Protein AF-A0A7L2NXP6-F1 (afdb_monomer_lite)

Secondary structure (DSSP, 8-state):
--EEES--TTSEEEEE-SS-EEEEES---EEEE-TTTEEEEEEGGGTEEEEEESS-TTSBPPEEEE-

Foldseek 3Di:
DAAWDCADLQQWTWGHDPVGIDIDHNEWAQDDFPPPQWDWDQDSVNSYIFIAGPVDRVHGTDGDDTD

Radius of gyration: 15.55 Å; chains: 1; bounding box: 32×21×44 Å

Structure (mmCIF, N/CA/C/O backbone):
data_AF-A0A7L2NXP6-F1
#
_entry.id   AF-A0A7L2NXP6-F1
#
loop_
_atom_site.group_PDB
_atom_site.id
_atom_site.type_symbol
_atom_site.label_atom_id
_atom_site.label_alt_id
_atom_site.label_comp_id
_atom_site.label_asym_id
_atom_site.label_entity_id
_atom_site.label_seq_id
_atom_site.pdbx_PDB_ins_code
_atom_site.Cartn_x
_atom_site.Cartn_y
_atom_site.Cartn_z
_atom_site.occupancy
_atom_site.B_iso_or_equiv
_atom_site.auth_seq_id
_atom_site.auth_comp_id
_atom_site.auth_asym_id
_atom_site.auth_atom_id
_atom_site.pdbx_PDB_model_num
ATOM 1 N N . PRO A 1 1 ? 14.956 7.332 -21.199 1.00 68.31 1 PRO A N 1
ATOM 2 C CA . PRO A 1 1 ? 16.170 6.561 -21.559 1.00 68.31 1 PRO A CA 1
ATOM 3 C C . PRO A 1 1 ? 15.915 5.092 -21.231 1.00 68.31 1 PRO A C 1
ATOM 5 O O . PRO A 1 1 ? 15.130 4.839 -20.319 1.00 68.31 1 PRO A O 1
ATOM 8 N N . PHE A 1 2 ? 16.539 4.156 -21.948 1.00 92.50 2 PHE A N 1
ATOM 9 C CA . PHE A 1 2 ? 16.565 2.763 -21.497 1.00 92.50 2 PHE A CA 1
ATOM 10 C C . PHE A 1 2 ? 17.273 2.669 -20.141 1.00 92.50 2 PHE A C 1
ATOM 12 O O . PHE A 1 2 ? 18.137 3.498 -19.835 1.00 92.50 2 PHE A O 1
ATOM 19 N N . GLY A 1 3 ? 16.892 1.68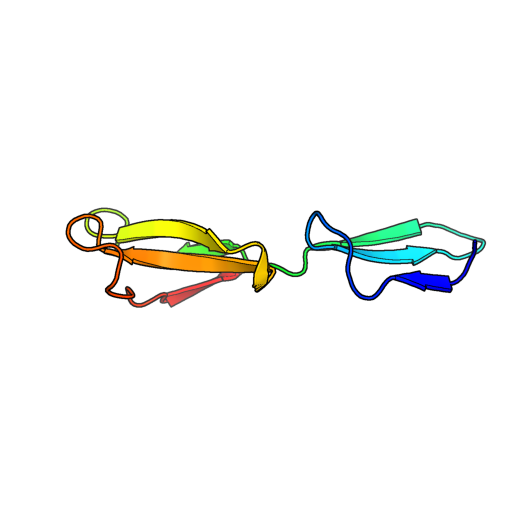6 -19.331 1.00 94.00 3 GLY A N 1
ATOM 20 C CA . GLY A 1 3 ? 17.435 1.486 -17.992 1.00 94.00 3 GLY A CA 1
ATOM 21 C C . GLY A 1 3 ? 16.359 1.281 -16.933 1.00 94.00 3 GLY A C 1
ATOM 22 O O . GLY A 1 3 ? 15.201 1.005 -17.243 1.00 94.00 3 GLY A O 1
ATOM 23 N N . HIS A 1 4 ? 16.770 1.401 -15.675 1.00 96.50 4 HIS A N 1
ATOM 24 C CA . HIS A 1 4 ? 15.945 1.084 -14.520 1.00 96.50 4 HIS A CA 1
ATOM 25 C C . HIS A 1 4 ? 15.721 2.316 -13.638 1.00 96.50 4 HIS A C 1
ATOM 27 O O . HIS A 1 4 ? 16.645 3.090 -13.379 1.00 96.50 4 HIS A O 1
ATOM 33 N N . ILE A 1 5 ? 14.485 2.481 -13.180 1.00 96.81 5 ILE A N 1
ATOM 34 C CA . ILE A 1 5 ? 14.073 3.450 -12.174 1.00 96.81 5 ILE A CA 1
ATOM 35 C C . ILE A 1 5 ? 13.644 2.640 -10.957 1.00 96.81 5 ILE A C 1
ATOM 37 O O . ILE A 1 5 ? 12.576 2.033 -10.959 1.00 96.81 5 ILE A O 1
ATOM 41 N N . GLU A 1 6 ? 14.471 2.668 -9.913 1.00 96.44 6 GLU A N 1
ATOM 42 C CA . GLU A 1 6 ? 14.216 1.938 -8.664 1.00 96.44 6 GLU A CA 1
ATOM 43 C C . GLU A 1 6 ? 12.893 2.360 -8.014 1.00 96.44 6 GLU A C 1
ATOM 45 O O . GLU A 1 6 ? 12.191 1.546 -7.415 1.00 96.44 6 GLU A O 1
ATOM 50 N N . ARG A 1 7 ? 12.548 3.652 -8.117 1.00 96.94 7 ARG A N 1
ATOM 51 C CA . ARG A 1 7 ? 11.363 4.215 -7.473 1.00 96.94 7 ARG A CA 1
ATOM 52 C C . ARG A 1 7 ? 10.894 5.513 -8.123 1.00 96.94 7 ARG A C 1
ATOM 54 O O . ARG A 1 7 ? 11.636 6.492 -8.158 1.00 96.94 7 ARG A O 1
ATOM 61 N N . THR A 1 8 ? 9.642 5.527 -8.563 1.00 96.19 8 THR A N 1
ATOM 62 C CA . THR A 1 8 ? 8.910 6.732 -8.972 1.00 96.19 8 THR A CA 1
ATOM 63 C C . THR A 1 8 ? 8.188 7.379 -7.785 1.00 96.19 8 THR A C 1
ATOM 65 O O . THR A 1 8 ? 7.995 6.747 -6.740 1.00 96.19 8 THR A O 1
ATOM 68 N N . ASP A 1 9 ? 7.745 8.627 -7.954 1.00 95.31 9 ASP A N 1
ATOM 69 C CA . ASP A 1 9 ? 6.928 9.336 -6.957 1.00 95.31 9 ASP A CA 1
ATOM 70 C C . ASP A 1 9 ? 5.585 8.627 -6.699 1.00 95.31 9 ASP A C 1
ATOM 72 O O . ASP A 1 9 ? 5.105 8.599 -5.568 1.00 95.31 9 ASP A O 1
ATOM 76 N N . ASP A 1 10 ? 5.049 7.946 -7.717 1.00 95.50 10 ASP A N 1
ATOM 77 C CA . ASP A 1 10 ? 3.815 7.151 -7.643 1.00 95.50 10 ASP A CA 1
ATOM 78 C C . ASP A 1 10 ? 4.028 5.725 -7.112 1.00 95.50 10 ASP A C 1
ATOM 80 O O . ASP A 1 10 ? 3.132 4.884 -7.194 1.00 95.50 10 ASP A O 1
ATOM 84 N N . CYS A 1 11 ? 5.203 5.434 -6.550 1.00 98.19 11 CYS A N 1
ATOM 85 C CA . CYS A 1 11 ? 5.512 4.149 -5.933 1.00 98.19 11 CYS A CA 1
ATOM 86 C C . CYS A 1 11 ? 5.577 2.955 -6.891 1.00 98.19 11 CYS A C 1
ATOM 88 O O . CYS A 1 11 ? 5.121 1.863 -6.544 1.00 98.19 11 CYS A O 1
ATOM 90 N N . TYR A 1 12 ? 6.206 3.133 -8.051 1.00 97.81 12 TYR A N 1
ATOM 91 C CA . TYR A 1 12 ? 6.537 2.044 -8.971 1.00 97.81 12 TYR A CA 1
ATOM 92 C C . TYR A 1 12 ? 8.050 1.881 -9.109 1.00 97.81 12 TYR A C 1
ATOM 94 O O . TYR A 1 12 ? 8.781 2.872 -9.082 1.00 97.81 12 TYR A O 1
ATOM 102 N N . SER A 1 13 ? 8.516 0.649 -9.294 1.00 97.56 13 SER A N 1
ATOM 103 C CA . SER A 1 13 ? 9.793 0.395 -9.958 1.00 97.56 13 SER A CA 1
ATOM 104 C C . SER A 1 13 ? 9.518 0.172 -11.436 1.00 97.56 13 SER A C 1
ATOM 106 O O . SER A 1 13 ? 8.552 -0.501 -11.792 1.00 97.56 13 SER A O 1
ATOM 108 N N . CYS A 1 14 ? 10.338 0.757 -12.300 1.00 98.00 14 CYS A N 1
ATOM 109 C CA . CYS A 1 14 ? 10.149 0.658 -13.739 1.00 98.00 14 CYS A CA 1
ATOM 110 C C . CYS A 1 14 ? 11.438 0.235 -14.431 1.00 98.00 14 CYS A C 1
ATOM 112 O O . CYS A 1 14 ? 12.511 0.767 -14.151 1.00 98.00 14 CYS A O 1
ATOM 114 N N . SER A 1 15 ? 11.320 -0.670 -15.391 1.00 96.88 15 SER A N 1
ATOM 115 C CA . SER A 1 15 ? 12.394 -1.076 -16.291 1.00 96.88 15 SER A CA 1
ATOM 116 C C . SER A 1 15 ? 11.991 -0.747 -17.720 1.00 96.88 15 SER A C 1
ATOM 118 O O . SER A 1 15 ? 10.912 -1.114 -18.173 1.00 96.88 15 SER A O 1
ATOM 120 N N . CYS A 1 16 ? 12.858 -0.040 -18.435 1.00 97.06 16 CYS A N 1
ATOM 121 C CA . CYS A 1 16 ? 12.653 0.356 -19.821 1.00 97.06 16 CYS A CA 1
ATOM 122 C C . CYS A 1 16 ? 13.718 -0.303 -20.699 1.00 97.06 16 CYS A C 1
ATOM 124 O O . CYS A 1 16 ? 14.917 -0.070 -20.517 1.00 97.06 16 CYS A O 1
ATOM 126 N N . SER A 1 17 ? 13.271 -1.116 -21.651 1.00 95.44 17 SER A N 1
ATOM 127 C CA . SER A 1 17 ? 14.101 -1.830 -22.622 1.00 95.44 17 SER A CA 1
ATOM 128 C C . SER A 1 17 ? 13.701 -1.459 -24.052 1.00 95.44 17 SER A C 1
ATOM 130 O O . SER A 1 17 ? 12.758 -0.698 -24.263 1.00 95.44 17 SER A O 1
ATOM 132 N N . GLU A 1 18 ? 14.404 -2.002 -25.047 1.00 96.69 18 GLU A N 1
ATOM 133 C CA . GLU A 1 18 ? 14.016 -1.838 -26.455 1.00 96.69 18 GLU A CA 1
ATOM 134 C C . GLU A 1 18 ? 12.671 -2.501 -26.786 1.00 96.69 18 GLU A C 1
ATOM 136 O O . GLU A 1 18 ? 11.969 -2.034 -27.679 1.00 96.69 18 GLU A O 1
ATOM 141 N N . ALA A 1 19 ? 12.309 -3.578 -26.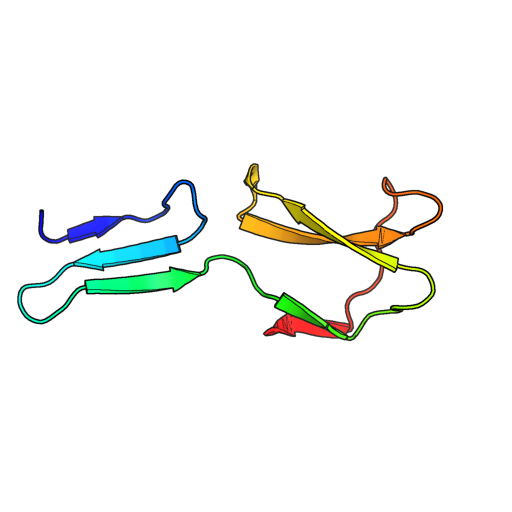081 1.00 96.00 19 ALA A N 1
ATOM 142 C CA . ALA A 1 19 ? 11.083 -4.327 -26.342 1.00 96.00 19 ALA A CA 1
ATOM 143 C C . ALA A 1 19 ? 9.859 -3.665 -25.699 1.00 96.00 19 ALA A C 1
ATOM 145 O O . ALA A 1 19 ? 8.821 -3.515 -26.341 1.00 96.00 19 ALA A O 1
ATOM 146 N N . GLU A 1 20 ? 9.986 -3.273 -24.431 1.00 95.81 20 GLU A N 1
ATOM 147 C CA . GLU A 1 20 ? 8.886 -2.713 -23.652 1.00 95.81 20 GLU A CA 1
ATOM 148 C C . GLU A 1 20 ? 9.356 -1.922 -22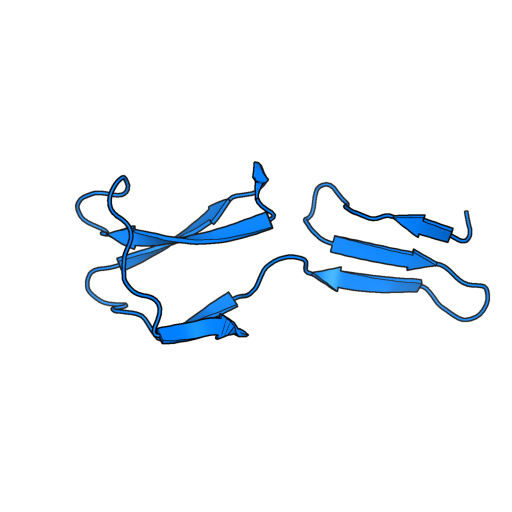.427 1.00 95.81 20 GLU A C 1
ATOM 150 O O . GLU A 1 20 ? 10.530 -1.946 -22.031 1.00 95.81 20 GLU A O 1
ATOM 155 N N . MET A 1 21 ? 8.385 -1.244 -21.816 1.00 96.38 21 MET A N 1
ATOM 156 C CA . MET A 1 21 ? 8.485 -0.662 -20.488 1.00 96.38 21 MET A CA 1
ATOM 157 C C . MET A 1 21 ? 7.570 -1.434 -19.540 1.00 96.38 21 MET A C 1
ATOM 159 O O . MET A 1 21 ? 6.365 -1.507 -19.767 1.00 96.38 21 MET A O 1
ATOM 163 N N . GLU A 1 22 ? 8.142 -1.943 -18.458 1.00 97.00 22 GLU A N 1
ATOM 164 C CA . GLU A 1 22 ? 7.423 -2.615 -17.382 1.00 97.00 22 GLU A CA 1
ATOM 165 C C . GLU A 1 22 ? 7.510 -1.763 -16.116 1.00 97.00 22 GLU A C 1
ATOM 167 O O . GLU A 1 22 ? 8.590 -1.285 -15.765 1.00 97.00 22 GLU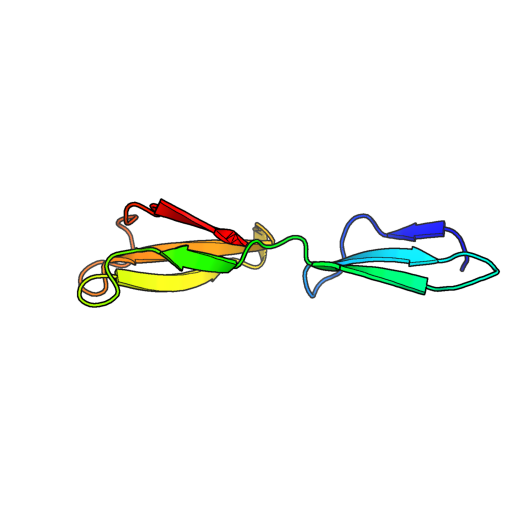 A O 1
ATOM 172 N N . CYS A 1 23 ? 6.383 -1.574 -15.429 1.00 97.88 23 CYS A N 1
ATOM 173 C CA . CYS A 1 23 ? 6.325 -0.894 -14.141 1.00 97.88 23 CYS A CA 1
ATOM 174 C C . CYS A 1 23 ? 5.542 -1.739 -13.136 1.00 97.88 23 CYS A C 1
ATOM 176 O O . CYS A 1 23 ? 4.389 -2.096 -13.382 1.00 97.88 23 CYS A O 1
ATOM 178 N N . CYS A 1 24 ? 6.142 -1.989 -11.977 1.00 97.25 24 CYS A N 1
ATOM 179 C CA . CYS A 1 24 ? 5.563 -2.773 -10.894 1.00 97.25 24 CYS A CA 1
ATOM 180 C C . CYS A 1 24 ? 5.327 -1.884 -9.677 1.00 97.25 24 CYS A C 1
ATOM 182 O O . CYS A 1 24 ? 6.208 -1.123 -9.276 1.00 97.25 24 CYS A O 1
ATOM 184 N N . SER A 1 25 ? 4.140 -1.975 -9.076 1.00 97.31 25 SER A N 1
ATOM 185 C CA . SER A 1 25 ? 3.853 -1.265 -7.831 1.00 97.31 25 SER A CA 1
ATOM 186 C C . SER A 1 25 ? 4.754 -1.784 -6.713 1.00 97.31 25 SER A C 1
ATOM 188 O O . SER A 1 25 ? 4.898 -2.991 -6.531 1.00 97.31 25 SER A O 1
ATOM 190 N N . LEU A 1 26 ? 5.311 -0.871 -5.925 1.00 97.50 26 LEU A N 1
ATOM 191 C CA . LEU A 1 26 ? 6.146 -1.194 -4.766 1.00 97.50 26 LEU A CA 1
ATOM 192 C C . LEU A 1 26 ? 5.324 -1.541 -3.515 1.00 97.50 26 LEU A C 1
ATOM 194 O O . LEU A 1 26 ? 5.868 -2.065 -2.546 1.00 97.50 26 LEU A O 1
ATOM 198 N N . PHE A 1 27 ? 4.028 -1.228 -3.522 1.00 97.06 27 PHE A N 1
ATOM 199 C CA . PHE A 1 27 ? 3.118 -1.476 -2.409 1.00 97.06 27 PHE A CA 1
ATOM 200 C C . PHE A 1 27 ? 2.361 -2.792 -2.569 1.00 97.06 27 PHE A C 1
ATOM 202 O O . PHE A 1 27 ? 1.959 -3.163 -3.670 1.00 97.06 27 PHE A O 1
ATOM 209 N N . HIS A 1 28 ? 2.073 -3.436 -1.437 1.00 95.94 28 HIS A N 1
ATOM 210 C CA . HIS A 1 28 ? 1.221 -4.619 -1.381 1.00 95.94 28 HIS A CA 1
ATOM 211 C C . HIS A 1 28 ? -0.128 -4.281 -0.751 1.00 95.94 28 HIS A C 1
ATOM 213 O O . HIS A 1 28 ? -0.213 -3.749 0.361 1.00 95.94 28 HIS A O 1
ATOM 219 N N . THR A 1 29 ? -1.211 -4.629 -1.434 1.00 97.12 29 THR A N 1
ATOM 220 C CA . THR A 1 29 ? -2.570 -4.294 -1.017 1.00 97.12 29 THR A CA 1
ATOM 221 C C . THR A 1 29 ? -3.033 -5.232 0.103 1.00 97.12 29 THR A C 1
ATOM 223 O O . THR A 1 29 ? -3.120 -6.444 -0.099 1.00 97.12 29 THR A O 1
ATOM 226 N N . PRO A 1 30 ? -3.382 -4.725 1.301 1.00 98.06 30 PRO A N 1
ATOM 227 C CA . PRO A 1 30 ? -3.901 -5.552 2.383 1.00 98.06 30 PRO A CA 1
ATOM 228 C C . PRO A 1 30 ? -5.323 -6.024 2.068 1.00 98.06 30 PRO A C 1
ATOM 230 O O . PRO A 1 30 ? -6.252 -5.224 1.951 1.00 98.06 30 PRO A O 1
ATOM 233 N N . VAL A 1 31 ? -5.514 -7.341 1.992 1.00 98.00 31 VAL A N 1
ATOM 234 C CA . VAL A 1 31 ? -6.805 -7.951 1.623 1.00 98.00 31 VAL A CA 1
ATOM 235 C C . VAL A 1 31 ? -7.559 -8.526 2.824 1.00 98.00 31 VAL A C 1
ATOM 237 O O . VAL A 1 31 ? -8.795 -8.548 2.820 1.00 98.00 31 VAL A O 1
ATOM 240 N N . ALA A 1 32 ? -6.841 -8.913 3.887 1.00 98.44 32 ALA A N 1
ATOM 241 C CA . ALA A 1 32 ? -7.419 -9.496 5.099 1.00 98.44 32 ALA A CA 1
ATOM 242 C C . ALA A 1 32 ? -6.936 -8.785 6.376 1.00 98.44 32 ALA A C 1
ATOM 244 O O . ALA A 1 32 ? -5.767 -8.857 6.747 1.00 98.44 32 ALA A O 1
ATOM 245 N N . TYR A 1 33 ? -7.866 -8.113 7.056 1.00 98.38 33 TYR A N 1
ATOM 246 C CA . TYR A 1 33 ? -7.701 -7.423 8.341 1.00 98.38 33 TYR A CA 1
ATOM 247 C C . TYR A 1 33 ? -9.091 -7.172 8.960 1.00 98.38 33 TYR A C 1
ATOM 249 O O . TYR A 1 33 ? -10.113 -7.385 8.300 1.00 98.38 33 TYR A O 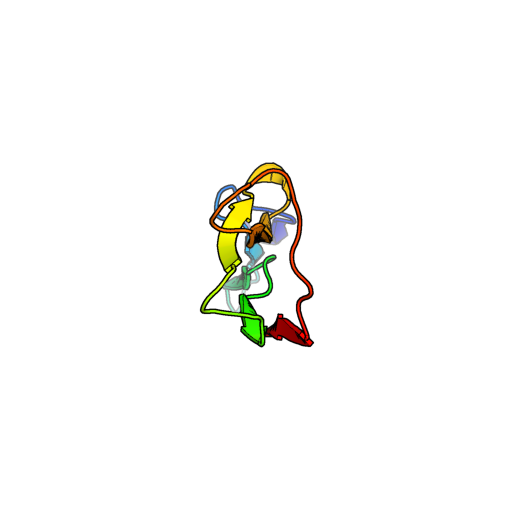1
ATOM 257 N N 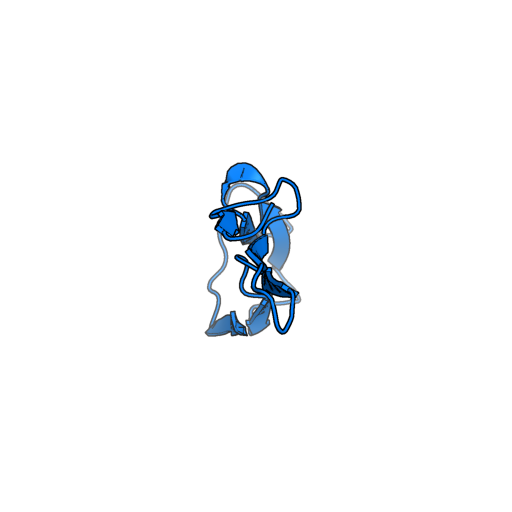. ASP A 1 34 ? -9.167 -6.695 10.207 1.00 98.44 34 ASP A N 1
ATOM 258 C CA . ASP A 1 34 ? -10.448 -6.309 10.823 1.00 98.44 34 ASP A CA 1
ATOM 259 C C . ASP A 1 34 ? -11.014 -5.037 10.160 1.00 98.44 34 ASP A C 1
ATOM 261 O O . ASP A 1 34 ? -10.786 -3.913 10.606 1.00 98.44 34 ASP A O 1
ATOM 265 N N . LYS A 1 35 ? -11.789 -5.205 9.082 1.00 98.06 35 LYS A N 1
ATOM 266 C CA . LYS A 1 35 ? -12.421 -4.097 8.339 1.00 98.06 35 LYS A CA 1
ATOM 267 C C . LYS A 1 35 ? -13.428 -3.297 9.179 1.00 98.06 35 LYS A C 1
ATOM 269 O O . LYS A 1 35 ? -13.758 -2.159 8.823 1.00 98.06 35 LYS A O 1
ATOM 274 N N . LYS A 1 36 ? -13.922 -3.843 10.302 1.00 98.31 36 LYS A N 1
ATOM 275 C CA . LYS A 1 36 ? -14.833 -3.125 11.207 1.00 98.31 36 LYS A CA 1
ATOM 276 C C . LYS A 1 36 ? -14.055 -2.129 12.056 1.00 98.31 36 LYS A C 1
ATOM 278 O O . LYS A 1 36 ? -14.440 -0.959 12.086 1.00 98.31 36 LYS A O 1
ATOM 283 N N . LYS A 1 37 ? -12.952 -2.557 12.676 1.00 98.50 37 LYS A N 1
ATOM 284 C CA . LYS A 1 37 ? -12.164 -1.732 13.610 1.00 98.50 37 LYS A CA 1
ATOM 285 C C . LYS A 1 37 ? -10.991 -0.992 12.976 1.00 98.50 37 LYS A C 1
ATOM 287 O O . LYS A 1 37 ? -10.490 -0.052 13.589 1.00 98.50 37 LYS A O 1
ATOM 292 N N . CYS A 1 38 ? -10.576 -1.363 11.768 1.00 98.81 38 CYS A N 1
ATOM 293 C CA . CYS A 1 38 ? -9.369 -0.841 11.133 1.00 98.81 38 CYS A CA 1
ATOM 294 C C . CYS A 1 38 ? -9.638 -0.224 9.758 1.00 98.81 38 CYS A C 1
ATOM 296 O O . CYS A 1 38 ? -10.609 -0.562 9.075 1.00 98.81 38 CYS A O 1
ATOM 298 N N . LYS A 1 39 ? -8.763 0.696 9.357 1.00 98.38 39 LYS A N 1
ATOM 299 C CA . LYS A 1 39 ? -8.753 1.347 8.044 1.00 98.38 39 LYS A CA 1
ATOM 300 C C . LYS A 1 39 ? -7.361 1.273 7.425 1.00 98.38 39 LYS A C 1
ATOM 302 O O . LYS A 1 39 ? -6.376 1.097 8.138 1.00 98.38 39 LYS A O 1
ATOM 307 N N . VAL A 1 40 ? -7.317 1.426 6.108 1.00 98.19 40 VAL A N 1
ATOM 308 C CA . VAL A 1 40 ? -6.091 1.434 5.310 1.00 98.19 40 VAL A CA 1
ATOM 309 C C . VAL A 1 40 ? -5.721 2.881 4.996 1.00 98.19 40 VAL A C 1
ATOM 311 O O . VAL A 1 40 ? -6.593 3.676 4.649 1.00 98.19 40 VAL A O 1
ATOM 314 N N . VAL A 1 41 ? -4.445 3.222 5.145 1.00 97.88 41 VAL A N 1
ATOM 315 C CA . VAL A 1 41 ? -3.877 4.530 4.805 1.00 97.88 41 VAL A CA 1
ATOM 316 C C . VAL A 1 41 ? -2.623 4.285 3.979 1.00 97.88 41 VAL A C 1
ATOM 318 O O . VAL A 1 41 ? -1.771 3.499 4.386 1.00 97.88 41 VAL A O 1
ATOM 321 N N . PHE A 1 42 ? -2.508 4.929 2.822 1.00 96.88 42 PHE A N 1
ATOM 322 C CA . PHE A 1 42 ? -1.295 4.829 2.019 1.00 96.88 42 PHE A CA 1
ATOM 323 C C . PHE A 1 42 ? -0.167 5.649 2.648 1.00 96.88 42 PHE A C 1
ATOM 325 O O . PHE A 1 42 ? -0.378 6.782 3.082 1.00 96.88 42 PHE A O 1
ATOM 332 N N . ASN A 1 43 ? 1.025 5.066 2.721 1.00 95.94 43 ASN A N 1
ATOM 333 C CA . ASN A 1 43 ? 2.222 5.705 3.237 1.00 95.94 43 ASN A CA 1
ATOM 334 C C . ASN A 1 43 ? 3.203 5.920 2.089 1.00 95.94 43 ASN A C 1
ATOM 336 O O . ASN A 1 43 ? 4.033 5.058 1.806 1.00 95.94 43 ASN A O 1
ATOM 340 N N . GLU A 1 44 ? 3.122 7.090 1.458 1.00 95.19 44 GLU A N 1
ATOM 341 C CA . GLU A 1 44 ? 3.947 7.448 0.299 1.00 95.19 44 GLU A CA 1
ATOM 342 C C . GLU A 1 44 ? 5.436 7.292 0.595 1.00 95.19 44 GLU A C 1
ATOM 344 O O . GLU A 1 44 ? 6.149 6.667 -0.178 1.00 95.19 44 GLU A O 1
ATOM 349 N N . LYS A 1 45 ? 5.910 7.731 1.771 1.00 95.44 45 LYS A N 1
ATOM 350 C CA . LYS A 1 45 ? 7.329 7.613 2.158 1.00 95.44 45 LYS A CA 1
ATOM 351 C C . LYS A 1 45 ? 7.835 6.173 2.146 1.00 95.44 45 LYS A C 1
ATOM 353 O O . LYS A 1 45 ? 9.001 5.943 1.850 1.00 95.44 45 LYS A O 1
ATOM 358 N N . ARG A 1 46 ? 6.975 5.208 2.473 1.00 95.06 46 ARG A N 1
ATOM 359 C CA . ARG A 1 46 ? 7.324 3.781 2.484 1.00 95.06 46 ARG A CA 1
ATOM 360 C C . ARG A 1 46 ? 6.864 3.029 1.241 1.00 95.06 46 ARG A C 1
ATOM 362 O O . ARG A 1 46 ? 7.324 1.915 1.052 1.00 95.06 46 ARG A O 1
ATOM 369 N N . CYS A 1 47 ? 6.035 3.638 0.391 1.00 97.31 47 CYS A N 1
ATOM 370 C CA . CYS A 1 47 ? 5.290 2.945 -0.662 1.00 97.31 47 CYS A CA 1
ATOM 371 C C . CYS A 1 47 ? 4.616 1.675 -0.150 1.00 97.31 47 CYS A C 1
ATOM 373 O O . CYS A 1 47 ? 4.833 0.594 -0.679 1.00 97.31 47 CYS A O 1
ATOM 375 N N . ASP A 1 48 ? 3.828 1.796 0.915 1.00 97.12 48 ASP A N 1
ATOM 376 C CA . ASP A 1 48 ? 3.066 0.669 1.449 1.00 97.12 48 ASP A CA 1
ATOM 377 C C . ASP A 1 48 ? 1.788 1.160 2.133 1.00 97.12 48 ASP A C 1
ATOM 379 O O . ASP A 1 48 ? 1.618 2.347 2.427 1.00 97.12 48 ASP A O 1
ATOM 383 N N . TYR A 1 49 ? 0.886 0.232 2.416 1.00 97.94 49 TYR A N 1
ATOM 384 C CA . TYR A 1 49 ? -0.341 0.475 3.144 1.00 97.94 49 TYR A CA 1
ATOM 385 C C . TYR A 1 49 ? -0.194 0.198 4.638 1.00 97.94 49 TYR A C 1
ATOM 387 O O . TYR A 1 49 ? 0.081 -0.913 5.100 1.00 97.94 49 TYR A O 1
ATOM 395 N N . ASP A 1 50 ? -0.518 1.221 5.416 1.00 97.81 50 ASP A N 1
ATOM 396 C CA . ASP A 1 50 ? -0.686 1.130 6.849 1.00 97.81 50 ASP A CA 1
ATOM 397 C C . ASP A 1 50 ? -2.116 0.743 7.206 1.00 97.81 50 ASP A C 1
ATOM 399 O O . ASP A 1 50 ? -3.065 1.477 6.932 1.00 97.81 50 ASP A O 1
ATOM 403 N N . VAL A 1 51 ? -2.268 -0.392 7.888 1.00 98.50 51 VAL A N 1
ATOM 404 C CA . VAL A 1 51 ? -3.546 -0.783 8.486 1.00 98.50 51 VAL A CA 1
ATOM 405 C C . VAL A 1 51 ? -3.548 -0.347 9.946 1.00 98.50 51 VAL A C 1
ATOM 407 O O . VAL A 1 51 ? -2.756 -0.835 10.754 1.00 98.50 51 VAL A O 1
ATOM 410 N N . VAL A 1 52 ? -4.414 0.606 10.281 1.00 98.56 52 VAL A N 1
ATOM 411 C CA . VAL A 1 52 ? -4.465 1.265 11.597 1.00 98.56 52 VAL A CA 1
ATOM 412 C C . VAL A 1 52 ? -5.867 1.221 12.185 1.00 98.56 52 VAL A C 1
ATOM 414 O O . VAL A 1 52 ? -6.852 1.063 11.457 1.00 98.56 52 VAL A O 1
ATOM 417 N N . GLN A 1 53 ? -5.979 1.370 13.503 1.00 98.69 53 GLN A N 1
ATOM 418 C CA . GLN A 1 53 ? -7.284 1.420 14.157 1.00 98.69 53 GLN A CA 1
ATOM 419 C C . GLN A 1 53 ? -8.057 2.669 13.715 1.00 98.69 53 GLN A C 1
ATOM 421 O O . GLN A 1 53 ? -7.501 3.755 13.557 1.00 98.69 53 GLN A O 1
ATOM 426 N N . LYS A 1 54 ? -9.374 2.533 13.537 1.00 98.44 54 LYS A N 1
ATOM 427 C CA . LYS A 1 54 ? -10.250 3.667 13.205 1.00 98.44 54 LYS A CA 1
ATOM 428 C C . LYS A 1 54 ? -10.334 4.676 14.350 1.00 98.44 54 LYS A C 1
ATOM 430 O O . LYS A 1 54 ? -10.361 5.870 14.080 1.00 98.44 54 LYS A O 1
ATOM 435 N N . ALA A 1 55 ? -10.365 4.188 15.592 1.00 98.19 55 ALA A N 1
ATOM 436 C CA . ALA A 1 55 ? -10.455 5.016 16.795 1.00 98.19 55 ALA A CA 1
ATOM 437 C C . ALA A 1 55 ? -9.135 5.725 17.141 1.00 98.19 55 ALA A C 1
ATOM 439 O O . ALA A 1 55 ? -9.161 6.814 17.699 1.00 98.19 55 ALA A O 1
ATOM 440 N N . ASP A 1 56 ? -7.995 5.118 16.801 1.00 97.75 56 ASP A N 1
ATOM 441 C CA . ASP A 1 56 ? -6.664 5.662 17.076 1.00 97.75 56 ASP A CA 1
ATOM 442 C C . ASP A 1 56 ? -5.695 5.295 15.935 1.00 97.75 56 ASP A C 1
ATOM 444 O O . ASP A 1 56 ? -5.097 4.213 15.948 1.00 97.75 56 ASP A O 1
ATOM 448 N N . PRO A 1 57 ? -5.525 6.181 14.936 1.00 96.81 57 PRO A N 1
ATOM 449 C CA . PRO A 1 57 ? -4.654 5.931 13.789 1.00 96.81 57 PRO A CA 1
ATOM 450 C C . PRO A 1 57 ? -3.167 5.756 14.132 1.00 96.81 57 PRO A C 1
ATOM 452 O O . PRO A 1 57 ? -2.409 5.314 13.269 1.00 96.81 57 PRO A O 1
ATOM 455 N N . SER A 1 58 ? -2.732 6.078 15.359 1.00 96.81 58 SER A N 1
ATOM 456 C CA . SER A 1 58 ? -1.354 5.813 15.797 1.00 96.81 58 SER A CA 1
ATOM 457 C C . SER A 1 58 ? -1.105 4.322 16.069 1.00 96.81 58 SER A C 1
ATOM 459 O O . SER A 1 58 ? 0.031 3.854 15.982 1.00 96.81 58 SER A O 1
ATOM 461 N N . LYS A 1 59 ? -2.167 3.545 16.333 1.00 98.31 59 LYS A N 1
ATOM 462 C CA . LYS A 1 59 ? -2.094 2.105 16.605 1.00 98.31 59 LYS A CA 1
ATOM 463 C C . LYS A 1 59 ? -2.264 1.277 15.335 1.00 98.31 59 LYS A C 1
ATOM 465 O O . LYS A 1 59 ? -3.260 1.399 14.619 1.00 98.31 59 LYS A O 1
ATOM 470 N N . LYS A 1 60 ? -1.321 0.362 15.097 1.00 98.00 60 LYS A N 1
ATOM 471 C CA . LYS A 1 60 ? -1.382 -0.615 14.000 1.00 98.00 60 LYS A CA 1
ATOM 472 C C . LYS A 1 60 ? -2.412 -1.709 14.279 1.00 98.00 60 LYS A C 1
ATOM 474 O O . LYS A 1 60 ? -2.652 -2.083 15.426 1.00 98.00 60 LYS A O 1
ATOM 479 N N . CYS A 1 61 ? -2.992 -2.237 13.209 1.00 98.56 61 CYS A N 1
ATOM 480 C CA . CYS A 1 61 ? -3.806 -3.444 13.228 1.00 98.56 61 CYS A CA 1
ATOM 481 C C . CYS A 1 61 ? -3.028 -4.637 12.676 1.00 98.56 61 CYS A C 1
ATOM 483 O O . CYS A 1 61 ? -2.114 -4.480 11.867 1.00 98.56 61 CYS A O 1
ATOM 485 N N . ILE A 1 62 ? -3.437 -5.837 13.084 1.00 98.19 62 ILE A N 1
ATOM 486 C CA . ILE A 1 62 ? -2.932 -7.080 12.503 1.00 98.19 62 ILE A CA 1
ATOM 487 C C . ILE A 1 62 ? -3.453 -7.196 11.066 1.00 98.19 62 ILE A C 1
ATOM 489 O O . ILE A 1 62 ? -4.639 -6.980 10.802 1.00 98.19 62 ILE A O 1
ATOM 493 N N . VAL A 1 63 ? -2.549 -7.545 10.154 1.00 98.31 63 VAL A N 1
ATOM 494 C CA . VAL A 1 63 ? -2.847 -7.855 8.754 1.00 98.31 63 VAL A CA 1
ATOM 495 C C . VAL A 1 63 ? -2.570 -9.333 8.546 1.00 98.31 63 VAL A C 1
ATOM 497 O O . VAL A 1 63 ? -1.473 -9.796 8.844 1.00 98.31 63 VAL A O 1
ATOM 500 N N . TYR A 1 64 ? -3.562 -10.062 8.051 1.00 98.06 64 TYR A N 1
ATOM 501 C CA . TYR A 1 64 ? -3.475 -11.508 7.860 1.00 98.06 64 TYR A CA 1
ATOM 502 C C . TYR A 1 64 ? -2.992 -11.882 6.457 1.00 98.06 64 TYR A C 1
ATOM 504 O O . TYR A 1 64 ? -2.364 -12.921 6.295 1.00 98.06 64 TYR A O 1
ATOM 512 N N . ALA A 1 65 ? -3.273 -11.049 5.447 1.00 97.94 65 ALA A N 1
ATOM 513 C CA . ALA A 1 65 ? -2.846 -11.289 4.069 1.00 97.94 65 ALA A CA 1
ATOM 514 C C . ALA A 1 65 ? -2.732 -9.992 3.256 1.00 97.94 65 ALA A C 1
ATOM 516 O O . ALA A 1 65 ? -3.480 -9.029 3.484 1.00 97.94 65 ALA A O 1
ATOM 517 N N . ARG A 1 66 ? -1.818 -10.010 2.281 1.00 97.25 66 ARG A N 1
ATOM 518 C CA . ARG A 1 66 ? -1.582 -8.970 1.274 1.00 97.25 66 ARG A CA 1
ATOM 519 C C . ARG A 1 66 ? -1.450 -9.601 -0.119 1.00 97.25 66 ARG A C 1
ATOM 521 O O . ARG A 1 66 ? -1.141 -10.790 -0.197 1.00 97.25 66 ARG A O 1
ATOM 528 N N . VAL A 1 67 ? -1.677 -8.805 -1.163 1.00 94.56 67 VAL A N 1
ATOM 529 C CA . VAL A 1 67 ? -1.362 -9.114 -2.570 1.00 94.56 67 VAL A CA 1
ATOM 530 C C . VAL A 1 67 ? -0.412 -8.065 -3.121 1.00 94.56 67 VAL A C 1
ATOM 532 O O . VAL A 1 67 ? -0.663 -6.872 -2.846 1.00 94.56 67 VAL A O 1
#

pLDDT: mean 96.75, std 3.72, range [68.31, 98.81]

Organism: Pycnonotus jocosus (NCBI:txid182897)

Sequence (67 aa):
PFGHIERTDDCYSCSCSEAEMECCSLFHTPVAYDKKKCKVVFNEKRCDYDVVQKADPSKKCIVYARV

InterPro domains:
  IPR008735 Beta-microseminoprotein [PF05825] (7-64)
  IPR008735 Beta-microseminoprotein [PTHR10500] (8-63)